Protein AF-A0A923WDC8-F1 (afdb_monomer_lite)

pLDDT: mean 82.27, std 11.97, range [50.78, 93.38]

Radius of gyration: 12.29 Å; chains: 1; bounding box: 29×18×28 Å

Secondary structure (DSSP, 8-state):
--TTS--HHHHHHHHHHHHHH-TT--S-HHHHHHHHHHHHHHHHH---GGGS-GGG--HHHHHHHHHHHHHS--

Foldseek 3Di:
DDPQADDPVRLVVVVVVCVVPPVDPPDDSVLVRLLVSLVSNCVVPVDQLCPGDCVSPDSVVSVVVVVVVVVPPD

Structure (mmCIF, N/CA/C/O backbone):
data_AF-A0A923WDC8-F1
#
_entry.id   AF-A0A923WDC8-F1
#
loop_
_atom_site.group_PDB
_atom_site.id
_atom_site.type_symbol
_atom_site.label_atom_id
_atom_site.label_alt_id
_atom_site.label_comp_id
_atom_site.label_asym_id
_atom_site.label_entity_id
_atom_site.label_seq_id
_atom_site.pdbx_PDB_ins_code
_atom_site.Cartn_x
_atom_site.Cartn_y
_atom_site.Cartn_z
_atom_site.occupancy
_atom_site.B_iso_or_equiv
_atom_site.auth_seq_id
_atom_site.auth_comp_id
_atom_site.auth_asym_id
_atom_site.auth_atom_id
_atom_site.pdbx_PDB_model_num
ATOM 1 N N . MET A 1 1 ? -8.092 0.235 -15.338 1.00 58.47 1 MET A N 1
ATOM 2 C CA . MET A 1 1 ? -7.388 0.900 -14.217 1.00 58.47 1 MET A CA 1
ATOM 3 C C . MET A 1 1 ? -8.334 0.971 -13.026 1.00 58.47 1 MET A C 1
ATOM 5 O O . MET A 1 1 ? -9.465 1.403 -13.207 1.00 58.47 1 MET A O 1
ATOM 9 N N . ARG A 1 2 ? -7.943 0.488 -11.841 1.00 71.50 2 ARG A N 1
ATOM 10 C CA . ARG A 1 2 ? -8.775 0.609 -10.628 1.00 71.50 2 ARG A CA 1
ATOM 11 C C . ARG A 1 2 ? -8.473 1.945 -9.950 1.00 71.50 2 ARG A C 1
ATOM 13 O O . ARG A 1 2 ? -7.320 2.353 -9.928 1.00 71.50 2 ARG A O 1
ATOM 20 N N . ARG A 1 3 ? -9.484 2.590 -9.358 1.00 73.62 3 ARG A N 1
ATOM 21 C CA . ARG A 1 3 ? -9.427 3.961 -8.793 1.00 73.62 3 ARG A CA 1
ATOM 22 C C . ARG A 1 3 ? -8.246 4.232 -7.843 1.00 73.62 3 ARG A C 1
ATOM 24 O O . ARG A 1 3 ? -7.838 5.374 -7.682 1.00 73.62 3 ARG A O 1
ATOM 31 N N . HIS A 1 4 ? -7.705 3.195 -7.210 1.00 76.56 4 HIS A N 1
ATOM 32 C CA . HIS A 1 4 ? -6.685 3.312 -6.169 1.00 76.56 4 HIS A CA 1
ATOM 33 C C . HIS A 1 4 ? -5.358 2.614 -6.515 1.00 76.56 4 HIS A C 1
ATOM 35 O O . HIS A 1 4 ? -4.477 2.561 -5.661 1.00 76.56 4 HIS A O 1
ATOM 41 N N . GLU A 1 5 ? -5.206 2.089 -7.734 1.00 82.50 5 GLU A N 1
ATOM 42 C CA . GLU A 1 5 ? -4.025 1.334 -8.181 1.00 82.50 5 GLU A CA 1
ATOM 43 C C . GLU A 1 5 ? -3.301 2.077 -9.313 1.00 82.50 5 GLU A C 1
ATOM 45 O O . GLU A 1 5 ? -3.934 2.774 -10.105 1.00 82.50 5 GLU A O 1
ATOM 50 N N . LEU A 1 6 ? -1.978 1.910 -9.397 1.00 83.94 6 LEU A N 1
ATOM 51 C CA . LEU A 1 6 ? -1.158 2.489 -10.463 1.00 83.94 6 LEU A CA 1
ATOM 52 C C . LEU A 1 6 ? -1.468 1.843 -11.817 1.00 83.94 6 LEU A C 1
ATOM 54 O O . LEU A 1 6 ? -1.508 0.609 -11.941 1.00 83.94 6 LEU A O 1
ATOM 58 N N . SER A 1 7 ? -1.602 2.676 -12.847 1.00 87.38 7 SER A N 1
ATOM 59 C CA . SER A 1 7 ? -1.583 2.230 -14.240 1.00 87.38 7 SER A CA 1
ATOM 60 C C . SER A 1 7 ? -0.232 1.614 -14.595 1.00 87.38 7 SER A C 1
ATOM 62 O O . SER A 1 7 ? 0.780 1.851 -13.932 1.00 87.38 7 SER A O 1
ATOM 64 N N . ASP A 1 8 ? -0.197 0.834 -15.674 1.00 85.75 8 ASP A N 1
ATOM 65 C CA . ASP A 1 8 ? 1.055 0.249 -16.165 1.00 85.75 8 ASP A CA 1
ATOM 66 C C . ASP A 1 8 ? 2.075 1.325 -16.556 1.00 85.75 8 ASP A C 1
ATOM 68 O O . ASP A 1 8 ? 3.270 1.153 -16.328 1.00 85.75 8 ASP A O 1
ATOM 72 N N . ARG A 1 9 ? 1.603 2.471 -17.064 1.00 87.44 9 ARG A N 1
ATOM 73 C CA . ARG A 1 9 ? 2.451 3.610 -17.429 1.00 87.44 9 ARG A CA 1
ATOM 74 C C . ARG A 1 9 ? 3.072 4.281 -16.205 1.00 87.44 9 ARG A C 1
ATOM 76 O O . ARG A 1 9 ? 4.278 4.504 -16.187 1.00 87.44 9 ARG A O 1
ATOM 83 N N . GLU A 1 10 ? 2.276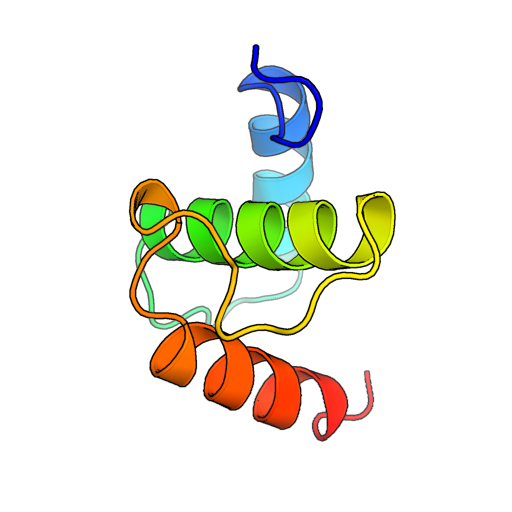 4.581 -15.181 1.00 88.31 10 GLU A N 1
ATOM 84 C CA . GLU A 1 10 ? 2.793 5.154 -13.927 1.00 88.31 10 GLU A CA 1
ATOM 85 C C . GLU A 1 10 ? 3.739 4.174 -13.229 1.00 88.31 10 GLU A C 1
ATOM 87 O O . GLU A 1 10 ? 4.780 4.571 -12.706 1.00 88.31 10 GLU A O 1
ATOM 92 N N . TRP A 1 11 ? 3.410 2.879 -13.268 1.00 88.75 11 TRP A N 1
ATOM 93 C CA . TRP A 1 11 ? 4.281 1.836 -12.746 1.00 88.75 11 TRP A CA 1
ATOM 94 C C . TRP A 1 11 ? 5.617 1.772 -13.488 1.00 88.75 11 TRP A C 1
ATOM 96 O O . TRP A 1 11 ? 6.644 1.616 -12.839 1.00 88.75 11 TRP A O 1
ATOM 106 N N . ALA A 1 12 ? 5.635 1.917 -14.815 1.00 87.12 12 ALA A N 1
ATOM 107 C CA . ALA A 1 12 ? 6.871 1.898 -15.595 1.00 87.12 12 ALA A CA 1
ATOM 108 C C . ALA A 1 12 ? 7.832 3.027 -15.188 1.00 87.12 12 ALA A C 1
ATOM 110 O O . ALA A 1 12 ? 9.017 2.770 -14.975 1.00 87.12 12 ALA A O 1
ATOM 111 N N . VAL A 1 13 ? 7.308 4.244 -15.003 1.00 88.38 13 VAL A N 1
ATOM 112 C CA . VAL A 1 13 ? 8.090 5.395 -14.519 1.00 88.38 13 VAL A CA 1
ATOM 113 C C . VAL A 1 13 ? 8.603 5.137 -13.105 1.00 88.38 13 VAL A C 1
ATOM 115 O O . VAL A 1 13 ? 9.787 5.282 -12.820 1.00 88.38 13 VAL A O 1
ATOM 118 N N . LEU A 1 14 ? 7.727 4.695 -12.204 1.00 85.94 14 LEU A N 1
ATOM 119 C CA . LEU A 1 14 ? 8.115 4.466 -10.818 1.00 85.94 14 LEU A CA 1
ATOM 120 C C . LEU A 1 14 ? 9.132 3.320 -10.696 1.00 85.94 14 LEU A C 1
ATOM 122 O O . LEU A 1 14 ? 10.074 3.401 -9.911 1.00 85.94 14 LEU A O 1
ATOM 126 N N . ARG A 1 15 ? 8.991 2.270 -11.509 1.00 84.94 15 ARG A N 1
ATOM 127 C CA . ARG A 1 15 ? 9.927 1.146 -11.566 1.00 84.94 15 ARG A CA 1
ATOM 128 C C . ARG A 1 15 ? 11.324 1.587 -11.998 1.00 84.94 15 ARG A C 1
ATOM 130 O O . ARG A 1 15 ? 12.277 1.043 -11.447 1.00 84.94 15 ARG A O 1
ATOM 137 N N . SER A 1 16 ? 11.466 2.529 -12.935 1.00 84.19 16 SER A N 1
ATOM 138 C CA . SER A 1 16 ? 12.796 3.004 -13.346 1.00 84.19 16 SER A CA 1
ATOM 139 C C . SER A 1 16 ? 13.508 3.712 -12.192 1.00 84.19 16 SER A C 1
ATOM 141 O O . SER A 1 16 ? 14.647 3.375 -11.886 1.00 84.19 16 SER A O 1
ATOM 143 N N . ILE A 1 17 ? 12.796 4.581 -11.469 1.00 84.81 17 ILE A N 1
ATOM 144 C CA . ILE A 1 17 ? 13.317 5.286 -10.286 1.00 84.81 17 ILE A CA 1
ATOM 145 C C . ILE A 1 17 ? 13.702 4.280 -9.193 1.00 84.81 17 ILE A C 1
ATOM 147 O O . ILE A 1 17 ? 14.776 4.359 -8.595 1.00 84.81 17 ILE A O 1
ATOM 151 N N . LEU A 1 18 ? 12.848 3.284 -8.936 1.00 79.94 18 LEU A N 1
ATOM 152 C CA . LEU A 1 18 ? 13.159 2.238 -7.963 1.00 79.94 18 LEU A CA 1
ATOM 153 C C . LEU A 1 18 ? 14.373 1.400 -8.377 1.00 79.94 18 LEU A C 1
ATOM 155 O O . LEU A 1 18 ? 15.157 1.021 -7.511 1.00 79.94 18 LEU A O 1
ATOM 159 N N . ALA A 1 19 ? 14.535 1.093 -9.664 1.00 76.81 19 ALA A N 1
ATOM 160 C CA . ALA A 1 19 ? 15.686 0.340 -10.155 1.00 76.81 19 ALA A CA 1
ATOM 161 C C . ALA A 1 19 ? 16.997 1.122 -9.971 1.00 76.81 19 ALA A C 1
ATOM 163 O O . ALA A 1 19 ? 18.016 0.534 -9.612 1.00 76.81 19 ALA A O 1
ATOM 164 N N . GLU A 1 20 ? 16.951 2.439 -10.158 1.00 74.69 20 GLU A N 1
ATOM 165 C CA . GLU A 1 20 ? 18.098 3.332 -10.013 1.00 74.69 20 GLU A CA 1
ATOM 166 C C . GLU A 1 20 ? 18.520 3.510 -8.545 1.00 74.69 20 GLU A C 1
ATOM 168 O O . GLU A 1 20 ? 19.694 3.351 -8.201 1.00 74.69 20 GLU A O 1
ATOM 173 N N . HIS A 1 21 ? 17.560 3.757 -7.650 1.00 69.50 21 HIS A N 1
ATOM 174 C CA . HIS A 1 21 ? 17.848 4.110 -6.255 1.00 69.50 21 H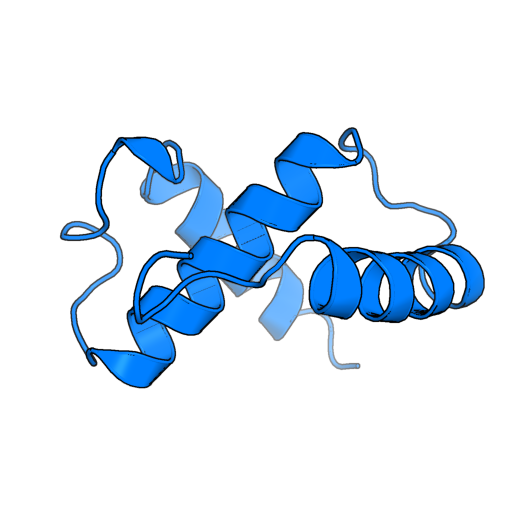IS A CA 1
ATOM 175 C C . HIS A 1 21 ? 17.804 2.933 -5.274 1.00 69.50 21 HIS A C 1
ATOM 177 O O . HIS A 1 21 ? 18.379 3.003 -4.188 1.00 69.50 21 HIS A O 1
ATOM 183 N N . CYS A 1 22 ? 17.142 1.827 -5.616 1.00 63.78 22 CYS A N 1
ATOM 184 C CA . CYS A 1 22 ? 16.995 0.669 -4.735 1.00 63.78 22 CYS A CA 1
ATOM 185 C C . CYS A 1 22 ? 17.626 -0.585 -5.353 1.00 63.78 22 CYS A C 1
ATOM 187 O O . CYS A 1 22 ? 16.936 -1.539 -5.709 1.00 63.78 22 CYS A O 1
ATOM 189 N N . LYS A 1 23 ? 18.964 -0.642 -5.364 1.00 57.16 23 LYS A N 1
ATOM 190 C CA . LYS A 1 23 ? 19.758 -1.797 -5.843 1.00 57.16 23 LYS A CA 1
ATOM 191 C C . LYS A 1 23 ? 19.481 -3.134 -5.124 1.00 57.16 23 LYS A C 1
ATOM 193 O O . LYS A 1 23 ? 19.960 -4.175 -5.555 1.00 57.16 23 LYS A O 1
ATOM 198 N N . ARG A 1 24 ? 18.728 -3.131 -4.014 1.00 55.66 24 ARG A N 1
ATOM 199 C CA . ARG A 1 24 ? 18.499 -4.292 -3.132 1.00 55.66 24 ARG A CA 1
ATOM 200 C C . ARG A 1 24 ? 17.011 -4.509 -2.824 1.00 55.66 24 ARG A C 1
ATOM 202 O O . ARG A 1 24 ? 16.631 -4.682 -1.667 1.00 55.66 24 ARG A O 1
ATOM 209 N N . GLN A 1 25 ? 16.138 -4.474 -3.831 1.00 57.22 25 GLN A N 1
ATOM 210 C CA . GLN A 1 25 ? 14.750 -4.919 -3.644 1.00 57.22 25 GLN A CA 1
ATOM 211 C C . GLN A 1 25 ? 14.682 -6.444 -3.788 1.00 57.22 25 GLN A C 1
ATOM 213 O O . GLN A 1 25 ? 14.550 -6.973 -4.883 1.00 57.22 25 GLN A O 1
ATOM 218 N N . GLY A 1 26 ? 14.797 -7.157 -2.664 1.00 50.78 26 GLY A N 1
ATOM 219 C CA . GLY A 1 26 ? 14.746 -8.626 -2.576 1.00 50.78 26 GLY A CA 1
ATOM 220 C C . GLY A 1 26 ? 13.364 -9.246 -2.836 1.00 50.78 26 GLY A C 1
ATOM 221 O O . GLY A 1 26 ? 12.993 -10.217 -2.188 1.00 50.78 26 GLY A O 1
ATOM 222 N N . GLY A 1 27 ? 12.578 -8.669 -3.742 1.00 56.38 27 GLY A N 1
ATOM 223 C CA . GLY A 1 27 ? 11.283 -9.178 -4.173 1.00 56.38 27 GLY A CA 1
ATOM 224 C C . GLY A 1 27 ? 11.057 -8.787 -5.627 1.00 56.38 27 GLY A C 1
ATOM 225 O O . GLY A 1 27 ? 11.368 -7.660 -6.013 1.00 56.38 27 GLY A O 1
ATOM 226 N N . GLY A 1 28 ? 10.550 -9.724 -6.433 1.00 61.81 28 GLY A N 1
ATOM 227 C CA . GLY A 1 28 ? 10.295 -9.503 -7.857 1.00 61.81 28 GLY A CA 1
ATOM 228 C C . GLY A 1 28 ? 9.434 -8.262 -8.122 1.00 61.81 28 GLY A C 1
ATOM 229 O O . GLY A 1 28 ? 8.685 -7.817 -7.249 1.00 61.81 28 GLY A O 1
ATOM 230 N N . SER A 1 29 ? 9.536 -7.719 -9.340 1.00 61.34 29 SER A N 1
ATOM 231 C CA . SER A 1 29 ? 8.818 -6.518 -9.812 1.00 61.34 29 SER A CA 1
ATOM 232 C C . SER A 1 29 ? 7.350 -6.476 -9.359 1.00 61.34 29 SER A C 1
ATOM 234 O O . SER A 1 29 ? 6.883 -5.457 -8.848 1.00 61.34 29 SER A O 1
ATOM 236 N N . ASP A 1 30 ? 6.653 -7.608 -9.449 1.00 68.50 30 ASP A N 1
ATOM 237 C CA . ASP A 1 30 ? 5.228 -7.712 -9.121 1.00 68.50 30 ASP A CA 1
ATOM 238 C C . ASP A 1 30 ? 4.950 -7.567 -7.618 1.00 68.50 30 ASP A C 1
ATOM 240 O O . ASP A 1 30 ? 3.977 -6.927 -7.219 1.00 68.50 30 ASP A O 1
ATOM 244 N N . SER A 1 31 ? 5.854 -8.051 -6.760 1.00 78.25 31 SER A N 1
ATOM 245 C CA . SER A 1 31 ? 5.763 -7.885 -5.302 1.00 78.25 31 SER A CA 1
ATOM 246 C C . SER A 1 31 ? 5.928 -6.421 -4.877 1.00 78.25 31 SER A C 1
ATOM 248 O O . SER A 1 31 ? 5.304 -5.963 -3.916 1.00 78.25 31 SER A O 1
ATOM 250 N N . ASN A 1 32 ? 6.740 -5.650 -5.606 1.00 84.56 32 ASN A N 1
ATOM 251 C CA . ASN A 1 32 ? 6.949 -4.227 -5.323 1.00 84.56 32 ASN A CA 1
ATOM 252 C C . ASN A 1 32 ? 5.750 -3.395 -5.783 1.00 84.56 32 ASN A C 1
ATOM 254 O O . ASN A 1 32 ? 5.303 -2.513 -5.047 1.00 84.56 32 ASN A O 1
ATOM 258 N N . ARG A 1 33 ? 5.171 -3.735 -6.942 1.00 88.25 33 ARG A N 1
ATOM 259 C CA . ARG A 1 33 ? 3.951 -3.092 -7.441 1.00 88.25 33 ARG A CA 1
ATOM 260 C C . ARG A 1 33 ? 2.777 -3.294 -6.497 1.00 88.25 33 ARG A C 1
ATOM 262 O O . ARG A 1 33 ? 2.099 -2.329 -6.153 1.00 88.25 33 ARG A O 1
ATOM 269 N N . LEU A 1 34 ? 2.558 -4.530 -6.050 1.00 88.62 34 LEU A N 1
ATOM 270 C CA . LEU A 1 34 ? 1.484 -4.859 -5.112 1.00 88.62 34 LEU A CA 1
ATOM 271 C C . LEU A 1 34 ? 1.657 -4.134 -3.776 1.00 88.62 34 LEU A C 1
ATOM 273 O O . LEU A 1 34 ? 0.692 -3.575 -3.258 1.00 88.62 34 LEU A O 1
ATOM 277 N N . PHE A 1 35 ? 2.888 -4.062 -3.260 1.00 89.44 35 PHE A N 1
ATOM 278 C CA . PHE A 1 35 ? 3.176 -3.310 -2.040 1.00 89.44 35 PHE A CA 1
ATOM 279 C C . PHE A 1 35 ? 2.838 -1.821 -2.180 1.00 89.44 35 PHE A C 1
ATOM 281 O O . PHE A 1 35 ? 2.147 -1.267 -1.328 1.00 89.44 35 PHE A O 1
ATOM 288 N N . ILE A 1 36 ? 3.269 -1.179 -3.266 1.00 90.31 36 ILE A N 1
ATOM 289 C CA . ILE A 1 36 ? 3.008 0.249 -3.488 1.00 90.31 36 ILE A CA 1
ATOM 290 C C . ILE A 1 36 ? 1.519 0.508 -3.707 1.00 90.31 36 ILE A C 1
ATOM 292 O O . ILE A 1 36 ? 0.970 1.439 -3.121 1.00 90.31 36 ILE A O 1
ATOM 296 N N . ASN A 1 37 ? 0.835 -0.352 -4.462 1.00 91.44 37 ASN A N 1
ATOM 297 C CA . ASN A 1 37 ? -0.616 -0.285 -4.605 1.00 91.44 37 ASN A CA 1
ATOM 298 C C . ASN A 1 37 ? -1.331 -0.427 -3.251 1.00 91.44 37 ASN A C 1
ATOM 300 O O . ASN A 1 37 ? -2.301 0.286 -3.010 1.00 91.44 37 ASN A O 1
ATOM 304 N N . ALA A 1 38 ? -0.844 -1.277 -2.343 1.00 92.50 38 ALA A N 1
ATOM 305 C CA . ALA A 1 38 ? -1.402 -1.398 -0.998 1.00 92.50 38 ALA A CA 1
ATOM 306 C C . ALA A 1 38 ? -1.211 -0.141 -0.146 1.00 92.50 38 ALA A C 1
ATOM 308 O O . ALA A 1 38 ? -2.151 0.303 0.514 1.00 92.50 38 ALA A O 1
ATOM 30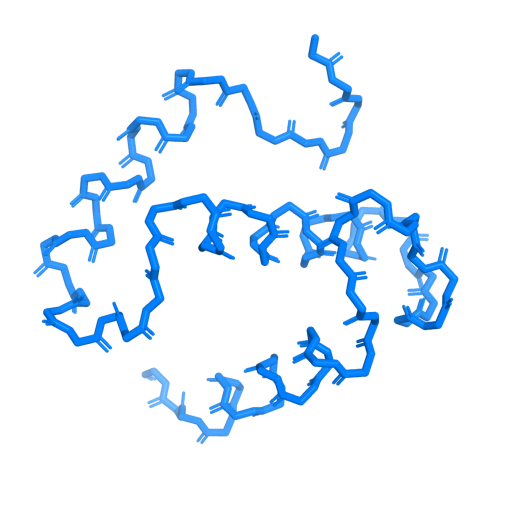9 N N . VAL A 1 39 ? -0.023 0.464 -0.195 1.00 91.62 39 VAL A N 1
ATOM 310 C CA . VAL A 1 39 ? 0.256 1.737 0.485 1.00 91.62 39 VAL A CA 1
ATOM 311 C C . VAL A 1 39 ? -0.654 2.842 -0.057 1.00 91.62 39 VAL A C 1
ATOM 313 O O . VAL A 1 39 ? -1.300 3.545 0.718 1.00 91.62 39 VAL A O 1
ATOM 316 N N . LEU A 1 40 ? -0.761 2.961 -1.382 1.00 90.88 40 LEU A N 1
ATOM 317 C CA . LEU A 1 40 ? -1.614 3.949 -2.041 1.00 90.88 40 LEU A CA 1
ATOM 318 C C . LEU A 1 40 ? -3.092 3.753 -1.715 1.00 90.88 40 LEU A C 1
ATOM 320 O O . LEU A 1 40 ? -3.803 4.730 -1.483 1.00 90.88 40 LEU A O 1
ATOM 324 N N . TRP A 1 41 ? -3.559 2.504 -1.681 1.00 92.50 41 TRP A N 1
ATOM 325 C CA . TRP A 1 41 ? -4.933 2.196 -1.309 1.00 92.50 41 TRP A CA 1
ATOM 326 C C . TRP A 1 41 ? -5.220 2.654 0.119 1.00 92.50 41 TRP A C 1
ATOM 328 O O . TRP A 1 41 ? -6.187 3.382 0.340 1.00 92.50 41 TRP A O 1
ATOM 338 N N . ARG A 1 42 ? -4.330 2.326 1.063 1.00 92.12 42 ARG A N 1
ATOM 339 C CA . ARG A 1 42 ? -4.442 2.754 2.460 1.00 92.12 42 ARG A CA 1
ATOM 340 C C . ARG A 1 42 ? -4.452 4.277 2.607 1.00 92.12 42 ARG A C 1
ATOM 342 O O . ARG A 1 42 ? -5.304 4.800 3.309 1.00 92.12 42 ARG A O 1
ATOM 349 N N . ILE A 1 43 ? -3.537 4.992 1.949 1.00 90.75 43 ILE A N 1
ATOM 350 C CA . ILE A 1 43 ? -3.459 6.463 2.038 1.00 90.75 43 ILE A CA 1
ATOM 351 C C . ILE A 1 43 ? -4.722 7.119 1.465 1.00 90.75 43 ILE A C 1
ATOM 353 O O . ILE A 1 43 ? -5.223 8.082 2.033 1.00 90.75 43 ILE A O 1
ATOM 357 N N . ARG A 1 44 ? -5.261 6.590 0.360 1.00 89.31 44 ARG A N 1
ATOM 358 C CA . ARG A 1 44 ? -6.444 7.160 -0.306 1.00 89.31 44 ARG A CA 1
ATOM 359 C C . ARG A 1 44 ? -7.764 6.855 0.397 1.00 89.31 44 ARG A C 1
ATOM 361 O O . ARG A 1 44 ? -8.715 7.602 0.209 1.00 89.31 44 ARG A O 1
ATOM 368 N N . THR A 1 45 ? -7.848 5.745 1.125 1.00 90.50 45 THR A N 1
ATOM 369 C CA . THR A 1 45 ? -9.095 5.281 1.761 1.00 90.50 45 THR A CA 1
ATOM 370 C C . THR A 1 45 ? -9.101 5.452 3.279 1.00 90.50 45 THR A C 1
ATOM 372 O O . THR A 1 45 ? -10.168 5.440 3.879 1.00 90.50 45 THR A O 1
ATOM 375 N N . GLY A 1 46 ? -7.935 5.608 3.913 1.00 90.81 46 GLY A N 1
ATOM 376 C CA . GLY A 1 46 ? -7.788 5.791 5.362 1.00 90.81 46 GLY A CA 1
ATOM 377 C C . GLY A 1 46 ? -8.016 4.532 6.207 1.00 90.81 46 GLY A C 1
ATOM 378 O O . GLY A 1 46 ? -7.814 4.555 7.418 1.00 90.81 46 GLY A O 1
ATOM 379 N N . VAL A 1 47 ? -8.407 3.424 5.590 1.00 90.06 47 VAL A N 1
ATOM 380 C CA . VAL A 1 47 ? -8.747 2.173 6.276 1.00 90.06 47 VAL A CA 1
ATOM 381 C C . VAL A 1 47 ? -7.518 1.464 6.868 1.00 90.06 47 VAL A C 1
AT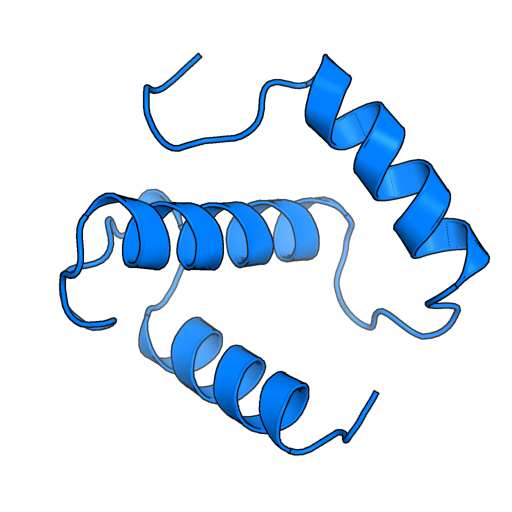OM 383 O O . VAL A 1 47 ? -6.379 1.664 6.421 1.00 90.06 47 VAL A O 1
ATOM 386 N N . PRO A 1 48 ? -7.702 0.613 7.890 1.00 93.38 48 PRO A N 1
ATOM 387 C CA . PRO A 1 48 ? -6.599 -0.128 8.482 1.00 93.38 48 PRO A CA 1
ATOM 388 C C . PRO A 1 48 ? -6.036 -1.177 7.514 1.00 93.38 48 PRO A C 1
ATOM 390 O O . PRO A 1 48 ? -6.703 -1.643 6.595 1.00 93.38 48 PRO A O 1
ATOM 393 N N . TRP A 1 49 ? -4.793 -1.612 7.761 1.00 92.56 49 TRP A N 1
ATOM 394 C CA . TRP A 1 49 ? -4.134 -2.632 6.933 1.00 92.56 49 TRP A CA 1
ATOM 395 C C . TRP A 1 49 ? -4.957 -3.922 6.815 1.00 92.56 49 TRP A C 1
ATOM 397 O O . TRP A 1 49 ? -4.943 -4.547 5.763 1.00 92.56 49 TRP A O 1
ATOM 407 N N . ARG A 1 50 ? -5.673 -4.315 7.876 1.00 92.50 50 ARG A N 1
ATOM 408 C CA . ARG A 1 50 ? -6.489 -5.539 7.913 1.00 92.50 50 ARG A CA 1
ATOM 409 C C . ARG A 1 50 ? -7.625 -5.555 6.892 1.00 92.50 50 ARG A C 1
ATOM 411 O O . ARG A 1 50 ? -7.962 -6.635 6.425 1.00 92.50 50 ARG A O 1
ATOM 418 N N . ASP A 1 51 ? -8.124 -4.385 6.511 1.00 92.69 51 ASP A N 1
ATOM 419 C CA . ASP A 1 51 ? -9.274 -4.247 5.613 1.00 92.69 51 ASP A CA 1
ATOM 420 C C . ASP A 1 51 ? -8.837 -4.021 4.155 1.00 92.69 51 ASP A C 1
ATOM 422 O O . ASP A 1 51 ? -9.644 -3.693 3.284 1.00 92.69 51 ASP A O 1
ATOM 426 N N . LEU A 1 52 ? -7.540 -4.184 3.867 1.00 90.19 52 LEU A N 1
ATOM 427 C CA . LEU A 1 52 ? -7.029 -4.153 2.503 1.00 90.19 52 LEU A CA 1
ATOM 428 C C . LEU A 1 52 ? -7.601 -5.310 1.678 1.00 90.19 52 LEU A C 1
ATOM 430 O O . LEU A 1 52 ? -7.627 -6.448 2.145 1.00 90.19 52 LEU A O 1
ATOM 434 N N . PRO A 1 53 ? -7.948 -5.061 0.405 1.00 89.81 53 PRO A N 1
ATOM 435 C CA . PRO A 1 53 ? -8.340 -6.120 -0.502 1.00 89.81 53 PRO A CA 1
ATOM 436 C C . PRO A 1 53 ? -7.275 -7.212 -0.615 1.00 89.81 53 PRO A C 1
ATOM 438 O O . PRO A 1 53 ? -6.118 -6.923 -0.925 1.00 89.81 53 PRO A O 1
ATOM 441 N N . GLU A 1 54 ? -7.688 -8.472 -0.482 1.00 87.25 54 GLU A N 1
ATOM 442 C CA . GLU A 1 54 ? -6.789 -9.639 -0.496 1.00 87.25 54 GLU A CA 1
ATOM 443 C C . GLU A 1 54 ? -5.927 -9.740 -1.762 1.00 87.25 54 GLU A C 1
ATOM 445 O O . GLU A 1 54 ? -4.795 -10.218 -1.722 1.00 87.25 54 GLU A O 1
ATOM 450 N N . ARG A 1 55 ? -6.422 -9.206 -2.885 1.00 88.81 55 ARG A N 1
ATOM 451 C CA . ARG A 1 55 ? -5.695 -9.115 -4.161 1.00 88.81 55 ARG A CA 1
ATOM 452 C C . ARG A 1 55 ? -4.370 -8.345 -4.085 1.00 88.81 55 ARG A C 1
ATOM 454 O O . ARG A 1 55 ? -3.536 -8.493 -4.969 1.00 88.81 55 ARG A O 1
ATOM 461 N N . LEU A 1 56 ? -4.192 -7.492 -3.075 1.00 86.81 56 LEU A N 1
ATOM 462 C CA . LEU A 1 56 ? -2.954 -6.740 -2.848 1.00 86.81 56 LEU A CA 1
ATOM 463 C C . LEU A 1 56 ? -1.909 -7.572 -2.088 1.00 86.81 56 LEU A C 1
ATOM 465 O O . LEU A 1 56 ? -0.757 -7.160 -1.960 1.00 86.81 56 LEU A O 1
ATOM 469 N N . GLY A 1 57 ? -2.299 -8.755 -1.614 1.00 87.31 57 GLY A N 1
ATOM 470 C CA . GLY A 1 57 ? -1.481 -9.668 -0.8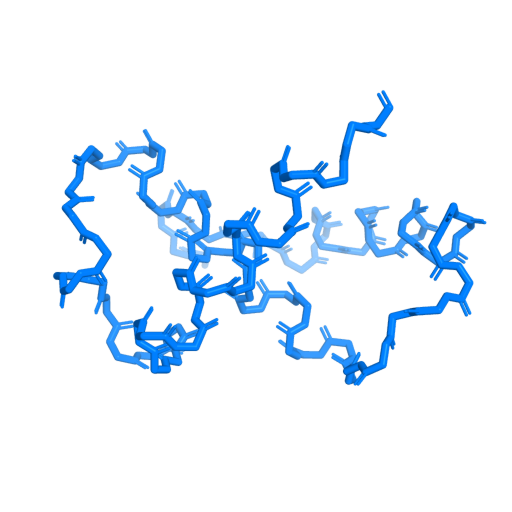35 1.00 87.31 57 GLY A CA 1
ATOM 471 C C . GLY A 1 57 ? -1.855 -9.674 0.646 1.00 87.31 57 GLY A C 1
ATOM 472 O O . GLY A 1 57 ? -2.778 -9.004 1.105 1.00 87.31 57 GLY A O 1
ATOM 473 N N . LYS A 1 58 ? -1.108 -10.460 1.424 1.00 91.50 58 LYS A N 1
ATOM 474 C CA . LYS A 1 58 ? -1.361 -10.640 2.858 1.00 91.50 58 LYS A CA 1
ATOM 475 C C . LYS A 1 58 ? -1.099 -9.336 3.616 1.00 91.50 58 LYS A C 1
ATOM 477 O O . LYS A 1 58 ? 0.053 -8.903 3.711 1.00 91.50 58 LYS A O 1
ATOM 482 N N . TRP A 1 59 ? -2.139 -8.768 4.229 1.00 92.44 59 TRP A N 1
ATOM 483 C CA . TRP A 1 59 ? -2.060 -7.498 4.960 1.00 92.44 59 TRP A CA 1
ATOM 484 C C . TRP A 1 59 ? -0.939 -7.460 6.007 1.00 92.44 59 TRP A C 1
ATOM 486 O O . TRP A 1 59 ? -0.264 -6.445 6.150 1.00 92.44 59 TRP A O 1
ATOM 496 N N . ASN A 1 60 ? -0.692 -8.570 6.711 1.00 91.50 60 ASN A N 1
ATOM 497 C CA . ASN A 1 60 ? 0.320 -8.635 7.768 1.00 91.50 60 ASN A CA 1
ATOM 498 C C . ASN A 1 60 ? 1.739 -8.482 7.193 1.00 91.50 60 ASN A C 1
ATOM 500 O O . ASN A 1 60 ? 2.577 -7.770 7.744 1.00 91.50 60 ASN A O 1
ATOM 504 N N . SER A 1 61 ? 2.001 -9.092 6.034 1.00 90.38 61 SER A N 1
ATOM 505 C CA . SER A 1 61 ? 3.277 -8.946 5.326 1.00 90.38 61 SER A CA 1
ATOM 506 C C . SER A 1 61 ? 3.479 -7.517 4.823 1.00 90.38 61 SER A C 1
ATOM 508 O O . SER A 1 61 ? 4.578 -6.977 4.943 1.00 90.38 61 SER A O 1
ATOM 510 N N . LEU A 1 62 ? 2.418 -6.893 4.303 1.00 91.25 62 LEU A N 1
ATOM 511 C CA . LEU A 1 62 ? 2.430 -5.507 3.831 1.00 91.25 62 LEU A CA 1
ATOM 512 C C . LEU A 1 62 ? 2.674 -4.525 4.983 1.00 91.25 62 LEU A C 1
ATOM 514 O O . LEU A 1 62 ? 3.564 -3.685 4.882 1.00 91.25 62 LEU A O 1
ATOM 518 N N . ALA A 1 63 ? 1.966 -4.687 6.103 1.00 91.31 63 ALA A N 1
ATOM 519 C CA . ALA A 1 63 ? 2.125 -3.860 7.295 1.00 91.31 63 ALA A CA 1
ATOM 520 C C . ALA A 1 63 ? 3.543 -3.967 7.881 1.00 91.31 63 ALA A C 1
ATOM 522 O O . ALA A 1 63 ? 4.180 -2.950 8.146 1.00 91.31 63 ALA A O 1
ATOM 523 N N . LYS A 1 64 ? 4.087 -5.187 8.008 1.00 91.62 64 LYS A N 1
ATOM 524 C CA . LYS A 1 64 ? 5.475 -5.408 8.459 1.00 91.62 64 LYS A CA 1
ATOM 525 C C . LYS A 1 64 ? 6.492 -4.782 7.510 1.00 91.62 64 LYS A C 1
ATOM 527 O O . LYS A 1 64 ? 7.464 -4.181 7.958 1.00 91.62 64 LYS A O 1
ATOM 532 N N . ARG A 1 65 ? 6.285 -4.921 6.197 1.00 89.62 65 ARG A N 1
ATOM 533 C CA . ARG A 1 65 ? 7.153 -4.311 5.183 1.00 89.62 65 ARG A CA 1
ATOM 534 C C . ARG A 1 65 ? 7.104 -2.785 5.255 1.00 89.62 65 ARG A C 1
ATOM 536 O O . ARG A 1 65 ? 8.158 -2.164 5.185 1.00 89.62 65 ARG A O 1
ATOM 543 N N . PHE A 1 66 ? 5.919 -2.204 5.438 1.00 89.56 66 PHE A N 1
ATOM 544 C CA . PHE A 1 66 ? 5.741 -0.766 5.616 1.00 89.56 66 PHE A CA 1
ATOM 545 C C . PHE A 1 66 ? 6.422 -0.259 6.888 1.00 89.56 66 PHE A C 1
ATOM 547 O O . PHE A 1 66 ? 7.143 0.726 6.819 1.00 89.56 66 PHE A O 1
ATOM 554 N N . ALA A 1 67 ? 6.275 -0.958 8.017 1.00 90.00 67 ALA A N 1
ATOM 555 C CA . ALA A 1 67 ? 6.951 -0.599 9.264 1.00 90.00 67 ALA A CA 1
ATOM 556 C C . ALA A 1 67 ? 8.483 -0.591 9.105 1.00 90.00 67 ALA A C 1
ATOM 558 O O . ALA A 1 67 ? 9.121 0.405 9.421 1.00 90.00 67 ALA A O 1
ATOM 559 N N . ARG A 1 68 ? 9.065 -1.643 8.507 1.00 87.75 68 ARG A N 1
ATOM 560 C CA . ARG A 1 68 ? 10.511 -1.697 8.203 1.00 87.75 68 ARG A CA 1
ATOM 561 C C . ARG A 1 68 ? 10.958 -0.598 7.239 1.00 87.75 68 ARG A C 1
ATOM 563 O O . ARG A 1 68 ? 12.096 -0.148 7.304 1.00 87.75 68 ARG A O 1
ATOM 570 N N . TRP A 1 69 ? 10.095 -0.231 6.293 1.00 82.81 69 TRP A N 1
ATOM 571 C CA . TRP A 1 69 ? 10.370 0.851 5.352 1.00 82.81 69 TRP A CA 1
ATOM 572 C C . TRP A 1 69 ? 10.343 2.217 6.042 1.00 82.81 69 TRP A C 1
ATOM 574 O O . TRP A 1 69 ? 11.239 3.006 5.795 1.00 82.81 69 TRP A O 1
ATOM 584 N N . ALA A 1 70 ? 9.385 2.466 6.936 1.00 84.75 70 ALA A N 1
ATOM 585 C CA . ALA A 1 70 ? 9.292 3.708 7.702 1.00 84.75 70 ALA A CA 1
ATOM 586 C C . ALA A 1 70 ? 10.415 3.854 8.747 1.00 84.75 70 ALA A C 1
ATOM 588 O O . ALA A 1 70 ? 10.859 4.960 9.033 1.00 84.75 70 ALA A O 1
ATOM 589 N N . GLU A 1 71 ? 10.878 2.739 9.314 1.00 85.81 71 GLU A N 1
ATOM 590 C CA . GLU A 1 71 ? 11.981 2.707 10.280 1.00 85.81 71 GLU A CA 1
ATOM 591 C C . GLU A 1 71 ? 13.347 2.938 9.623 1.00 85.81 71 GLU A C 1
ATOM 593 O O . GLU A 1 71 ? 14.239 3.545 10.220 1.00 85.81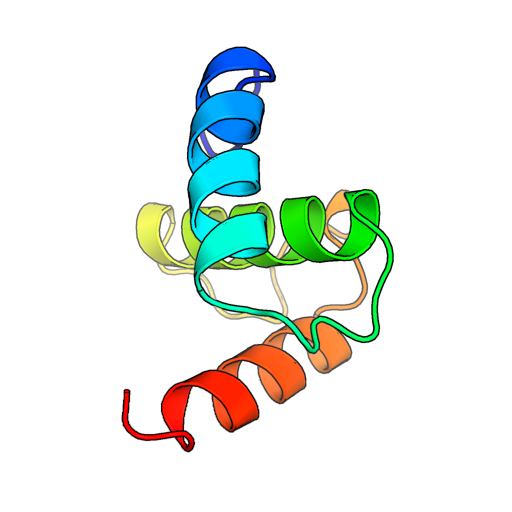 71 GLU A O 1
ATOM 598 N N . LYS A 1 72 ? 13.504 2.522 8.359 1.00 74.69 72 LYS A N 1
ATOM 599 C CA . LYS A 1 72 ? 14.586 3.016 7.510 1.00 74.69 72 LYS A CA 1
ATOM 600 C C . LYS A 1 72 ? 14.321 4.490 7.229 1.00 74.69 72 LYS A C 1
ATOM 602 O O . LYS A 1 72 ? 13.676 4.814 6.239 1.00 74.69 72 LYS A O 1
ATOM 607 N N . LYS A 1 73 ? 14.817 5.371 8.103 1.00 53.72 73 LYS A N 1
ATOM 608 C CA . LYS A 1 73 ? 14.947 6.799 7.802 1.00 53.72 73 LYS A CA 1
ATOM 609 C C . LYS A 1 73 ? 15.585 6.916 6.415 1.00 53.72 73 LYS A C 1
ATOM 611 O O . LYS A 1 73 ? 16.731 6.503 6.239 1.00 53.72 73 LYS A O 1
ATOM 616 N N . VAL A 1 74 ? 14.778 7.335 5.442 1.00 52.97 74 VAL A N 1
ATOM 617 C CA . VAL A 1 74 ? 15.241 7.769 4.121 1.00 52.97 74 VAL A CA 1
ATOM 618 C C . VAL A 1 74 ? 16.120 8.992 4.317 1.00 52.97 74 VAL A C 1
ATOM 620 O O . VAL A 1 74 ? 15.755 9.823 5.180 1.00 52.97 74 VAL A O 1
#

Sequence (74 aa):
MRRHELSDREWAVLRSILAEHCKRQGGGSDSNRLFINAVLWRIRTGVPWRDLPERLGKWNSLAKRFARWAEKKV